Protein AF-T1G5Y5-F1 (afdb_monomer_lite)

Organism: Helobdella robusta (NCBI:txid6412)

Secondary structure (DSSP, 8-state):
--HHHHHHHHHHHHHHHHHHHHHHHHHHHHHHHHHHHHHHHHHHHHHHHHHHHHHHHHHHHHHHTTSS-----SSHHHHTHHHHPPPP----SSPPPHHHHHHHHHHHHHHHTT-TTHHHHHHHHHHHHTS--

Foldseek 3Di:
DDPVVVVVVVVVVVVVVVVVVVVVVVVVVVVVVVVLLVVLVVLLVVLVVLLVVVVVVVVVVVVVVVVDDDDDDPVVVLLQPLSVDDQDDDPPVDDDDSVLSVLSSVLSVCSNVSNPCNVVSSVCCVVPVVVVD

Radius of gyration: 26.77 Å; chains: 1; bounding box: 71×38×78 Å

pLDDT: mean 81.57, std 16.34, range [43.84, 98.38]

InterPro domains:
  IPR011680 Fasciculation and elongation protein zeta, FEZ [PF07763] (1-67)
  IPR011680 Fasciculation and elongation protein zeta, FEZ [PTHR12394] (1-129)

Sequence (133 aa):
MSVLQLCELYDDLEALCREYSEALVSELALRDELEYDKELRNQFITLFLSIQRKKRAHSARKKQNRKGGSGTQELSTAEKVYLTTTIPYNNTHSPPSSELLATYVKILKAMDNESPNLPMLLTEYILKGCLVG

Structure (mmCIF, N/CA/C/O backbone):
data_AF-T1G5Y5-F1
#
_entry.id   AF-T1G5Y5-F1
#
loop_
_atom_site.group_PDB
_atom_site.id
_atom_site.type_symbol
_atom_site.label_atom_id
_atom_site.label_alt_id
_atom_site.label_comp_id
_atom_site.label_asym_id
_atom_site.label_entity_id
_atom_site.label_seq_id
_atom_site.pdbx_PDB_ins_code
_atom_site.Cartn_x
_atom_site.Cartn_y
_atom_site.Cartn_z
_atom_site.occupancy
_atom_site.B_iso_or_equiv
_atom_site.auth_seq_id
_atom_site.auth_comp_id
_atom_site.auth_asym_id
_atom_site.auth_atom_id
_atom_site.pdbx_PDB_model_num
ATOM 1 N N . MET A 1 1 ? 37.634 16.362 -34.039 1.00 61.62 1 MET A N 1
ATOM 2 C CA . MET A 1 1 ? 36.594 15.321 -33.977 1.00 61.62 1 MET A CA 1
ATOM 3 C C . MET A 1 1 ? 36.176 14.993 -35.388 1.00 61.62 1 MET A C 1
ATOM 5 O O . MET A 1 1 ? 35.757 15.901 -36.099 1.00 61.62 1 MET A O 1
ATOM 9 N N . SER A 1 2 ? 36.380 13.752 -35.824 1.00 90.75 2 SER A N 1
ATOM 10 C CA . SER A 1 2 ? 35.835 13.300 -37.104 1.00 90.75 2 SER A CA 1
ATOM 11 C C . SER A 1 2 ? 34.327 13.069 -36.971 1.00 90.75 2 SER A C 1
ATOM 13 O O . SER A 1 2 ? 33.815 12.878 -35.870 1.00 90.75 2 SER A O 1
ATOM 15 N N . VAL A 1 3 ? 33.609 13.091 -38.095 1.00 90.44 3 VAL A N 1
ATOM 16 C CA . VAL A 1 3 ? 32.160 12.829 -38.125 1.00 90.44 3 VAL A CA 1
ATOM 17 C C . VAL A 1 3 ? 31.833 11.458 -37.519 1.00 90.44 3 VAL A C 1
ATOM 19 O O . VAL A 1 3 ? 30.868 11.342 -36.776 1.00 90.44 3 VAL A O 1
ATOM 22 N N . LEU A 1 4 ? 32.684 10.454 -37.753 1.00 91.56 4 LEU A N 1
ATOM 23 C CA . LEU A 1 4 ? 32.521 9.107 -37.199 1.00 91.56 4 LEU A CA 1
ATOM 24 C C . LEU A 1 4 ? 32.588 9.090 -35.666 1.00 91.56 4 LEU A C 1
ATOM 26 O O . LEU A 1 4 ? 31.696 8.543 -35.034 1.00 91.56 4 LEU A O 1
ATOM 30 N N . GLN A 1 5 ? 33.575 9.770 -35.072 1.00 92.81 5 GLN A N 1
ATOM 31 C CA . GLN A 1 5 ? 33.711 9.860 -33.611 1.00 92.81 5 GLN A CA 1
ATOM 32 C C . GLN A 1 5 ? 32.515 10.558 -32.948 1.00 92.81 5 GLN A C 1
ATOM 34 O O . GLN A 1 5 ? 32.185 10.274 -31.803 1.00 92.81 5 GLN A O 1
ATOM 39 N N . LEU A 1 6 ? 31.884 11.506 -33.650 1.00 92.75 6 LEU A N 1
ATOM 40 C CA . LEU A 1 6 ? 30.691 12.189 -33.156 1.00 92.75 6 LEU A CA 1
ATOM 41 C C . LEU A 1 6 ? 29.452 11.287 -33.216 1.00 92.75 6 LEU A C 1
ATOM 43 O O . LEU A 1 6 ? 28.640 11.340 -32.300 1.00 92.75 6 LEU A O 1
ATOM 47 N N . CYS A 1 7 ? 29.314 10.476 -34.269 1.00 92.88 7 CYS A N 1
ATOM 48 C CA . CYS A 1 7 ? 28.240 9.490 -34.381 1.00 92.88 7 CYS A CA 1
ATOM 49 C C . CYS A 1 7 ? 28.363 8.404 -33.308 1.00 92.88 7 CYS A C 1
ATOM 51 O O . CYS A 1 7 ? 27.392 8.158 -32.610 1.00 92.88 7 CYS A O 1
ATOM 53 N N . GLU A 1 8 ? 29.559 7.842 -33.107 1.00 94.88 8 GLU A N 1
ATOM 54 C CA . GLU A 1 8 ? 29.809 6.862 -32.038 1.00 94.88 8 GLU A CA 1
ATOM 55 C C . GLU A 1 8 ? 29.450 7.435 -30.659 1.00 94.88 8 GLU A C 1
ATOM 57 O O . GLU A 1 8 ? 28.708 6.820 -29.902 1.00 94.88 8 GLU A O 1
ATOM 62 N N . LEU A 1 9 ? 29.888 8.665 -30.362 1.00 95.00 9 LEU A N 1
ATOM 63 C CA . LEU A 1 9 ? 29.555 9.328 -29.100 1.00 95.00 9 LEU A CA 1
ATOM 64 C C . LEU A 1 9 ? 28.050 9.606 -28.947 1.00 95.00 9 LEU A C 1
ATOM 66 O O . LEU A 1 9 ? 27.528 9.581 -27.833 1.00 95.00 9 LEU A O 1
ATOM 70 N N . TYR A 1 10 ? 27.361 9.925 -30.045 1.00 94.50 10 TYR A N 1
ATOM 71 C CA . TYR A 1 10 ? 25.915 10.130 -30.043 1.00 94.50 10 TYR A CA 1
ATOM 72 C C . TYR A 1 10 ? 25.176 8.825 -29.743 1.00 94.50 10 TYR A C 1
ATOM 74 O O . TYR A 1 10 ? 24.292 8.823 -28.889 1.00 94.50 10 TYR A O 1
ATOM 82 N N . ASP A 1 11 ? 25.574 7.730 -30.388 1.00 96.38 11 ASP A N 1
ATOM 83 C CA . ASP A 1 11 ? 24.981 6.409 -30.186 1.00 96.38 11 ASP A CA 1
ATOM 84 C C . ASP A 1 11 ? 25.227 5.908 -28.752 1.00 96.38 11 ASP A C 1
ATOM 86 O O . ASP A 1 11 ? 24.302 5.420 -28.102 1.00 96.38 11 ASP A O 1
ATOM 90 N N . ASP A 1 12 ? 26.437 6.111 -28.216 1.00 96.56 12 ASP A N 1
ATOM 91 C CA . ASP A 1 12 ? 26.779 5.798 -26.823 1.00 96.56 12 ASP A CA 1
ATOM 92 C C . ASP A 1 12 ? 25.917 6.599 -25.837 1.00 96.56 12 ASP A C 1
ATOM 94 O O . ASP A 1 12 ? 25.397 6.056 -24.858 1.00 96.56 12 ASP A O 1
ATOM 98 N N . LEU A 1 13 ? 25.735 7.899 -26.094 1.00 96.50 13 LEU A N 1
ATOM 99 C CA . LEU A 1 13 ? 24.890 8.753 -25.265 1.00 96.50 13 LEU A CA 1
ATOM 100 C C . LEU A 1 13 ? 23.420 8.335 -25.352 1.00 96.50 13 LEU A C 1
ATOM 102 O O . LEU A 1 13 ? 22.737 8.308 -24.330 1.00 96.50 13 LEU A O 1
ATOM 106 N N . GLU A 1 14 ? 22.925 7.998 -26.543 1.00 97.31 14 GLU A N 1
ATOM 107 C CA . GLU A 1 14 ? 21.555 7.525 -26.724 1.00 97.31 14 GLU A CA 1
ATOM 108 C C . GLU A 1 14 ? 21.329 6.195 -25.991 1.00 97.31 14 GLU A C 1
ATOM 110 O O . GLU A 1 14 ? 20.319 6.041 -25.297 1.00 97.31 14 GLU A O 1
ATOM 115 N N . ALA A 1 15 ? 22.277 5.258 -26.081 1.00 97.38 15 ALA A N 1
ATOM 116 C CA . ALA A 1 15 ? 22.234 3.990 -25.361 1.00 97.38 15 ALA A CA 1
ATOM 117 C C . ALA A 1 15 ? 22.212 4.207 -23.842 1.00 97.38 15 ALA A C 1
ATOM 119 O O . ALA A 1 15 ? 21.354 3.658 -23.150 1.00 97.38 15 ALA A O 1
ATOM 120 N N . LEU A 1 16 ? 23.085 5.080 -23.337 1.00 97.88 16 LEU A N 1
ATOM 121 C CA . LEU A 1 16 ? 23.151 5.423 -21.920 1.00 97.88 16 LEU A CA 1
ATOM 122 C C . LEU A 1 16 ? 21.861 6.104 -21.436 1.00 97.88 16 LEU A C 1
ATOM 124 O O . LEU A 1 16 ? 21.338 5.783 -20.368 1.00 97.88 16 LEU A O 1
ATOM 128 N N . CYS A 1 17 ? 21.305 7.024 -22.229 1.00 97.50 17 CYS A N 1
ATOM 129 C CA . CYS A 1 17 ? 20.017 7.649 -21.937 1.00 97.50 17 CYS A CA 1
ATOM 130 C C . CYS A 1 17 ? 18.888 6.614 -21.854 1.00 97.50 17 CYS A C 1
ATOM 132 O O . CYS A 1 17 ? 18.054 6.703 -20.950 1.00 97.50 17 CYS A O 1
ATOM 134 N N . ARG A 1 18 ? 18.863 5.630 -22.761 1.00 97.88 18 ARG A N 1
ATOM 135 C CA . ARG A 1 18 ? 17.879 4.539 -22.733 1.00 97.88 18 ARG A CA 1
ATOM 136 C C . ARG A 1 18 ? 18.031 3.688 -21.474 1.00 97.88 18 ARG A C 1
ATOM 138 O O . ARG A 1 18 ? 17.039 3.509 -20.770 1.00 97.88 18 ARG A O 1
ATOM 145 N N . GLU A 1 19 ? 19.245 3.258 -21.144 1.00 98.12 19 GLU A N 1
ATOM 146 C CA . GLU A 1 19 ? 19.521 2.446 -19.950 1.00 98.12 19 GLU A CA 1
ATOM 147 C C . GLU A 1 19 ? 19.086 3.161 -18.663 1.00 98.12 19 GLU A C 1
ATOM 149 O O . GLU A 1 19 ? 18.341 2.603 -17.855 1.00 98.12 19 GLU A O 1
ATOM 154 N N . TYR A 1 20 ? 19.453 4.436 -18.497 1.00 98.00 20 TYR A N 1
ATOM 155 C CA . TYR A 1 20 ? 19.018 5.210 -17.334 1.00 98.00 20 TYR A CA 1
ATOM 156 C C . TYR A 1 20 ? 17.505 5.411 -17.285 1.00 98.00 20 TYR A C 1
ATOM 158 O O . TYR A 1 20 ? 16.930 5.408 -16.197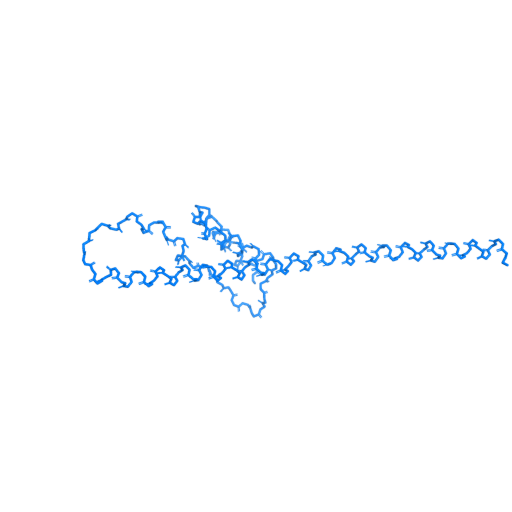 1.00 98.00 20 TYR A O 1
ATOM 166 N N . SER A 1 21 ? 16.847 5.587 -18.434 1.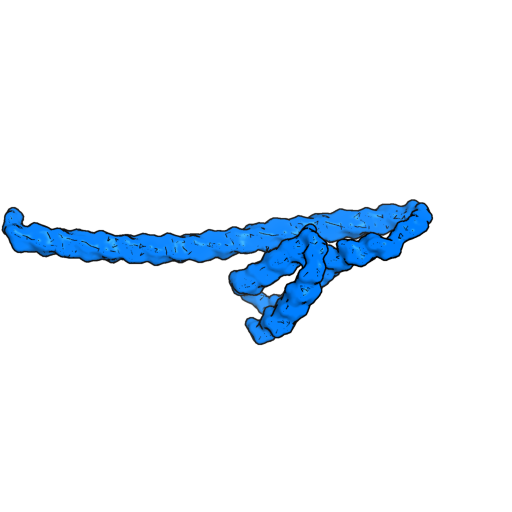00 98.06 21 SER A N 1
ATOM 167 C CA . SER A 1 21 ? 15.390 5.713 -18.468 1.00 98.06 21 SER A CA 1
ATOM 168 C C . SER A 1 21 ? 14.691 4.420 -18.033 1.00 98.06 21 SER A C 1
ATOM 170 O O . SER A 1 21 ? 13.729 4.477 -17.269 1.00 98.06 21 SER A O 1
ATOM 172 N N . GLU A 1 22 ? 15.208 3.259 -18.440 1.00 97.88 22 GLU A N 1
ATOM 173 C CA . GLU A 1 22 ? 14.680 1.948 -18.055 1.00 97.88 22 GLU A CA 1
ATOM 174 C C . GLU A 1 22 ? 14.913 1.658 -16.567 1.00 97.88 22 GLU A C 1
ATOM 176 O O . GLU A 1 22 ? 13.991 1.241 -15.855 1.00 97.88 22 GLU A O 1
ATOM 181 N N . ALA A 1 23 ? 16.115 1.962 -16.069 1.00 97.94 23 ALA A N 1
ATOM 182 C CA . ALA A 1 23 ? 16.433 1.870 -14.649 1.00 97.94 23 ALA A CA 1
ATOM 183 C C . ALA A 1 23 ? 15.515 2.776 -13.815 1.00 97.94 23 ALA A C 1
ATOM 185 O O . ALA A 1 23 ? 14.950 2.336 -12.816 1.00 97.94 23 ALA A O 1
ATOM 186 N N . LEU A 1 24 ? 15.292 4.019 -14.255 1.00 98.38 24 LEU A N 1
ATOM 187 C CA . LEU A 1 24 ? 14.403 4.955 -13.570 1.00 98.38 24 LEU A CA 1
ATOM 188 C C . LEU A 1 24 ? 12.961 4.437 -13.505 1.00 98.38 24 LEU A C 1
ATOM 190 O O . LEU A 1 24 ? 12.338 4.523 -12.450 1.00 98.38 24 LEU A O 1
ATOM 194 N N . VAL A 1 25 ? 12.422 3.898 -14.602 1.00 98.38 25 VAL A N 1
ATOM 195 C CA . VAL A 1 25 ? 11.067 3.319 -14.616 1.00 98.38 25 VAL A CA 1
ATOM 196 C C . VAL A 1 25 ? 10.961 2.157 -13.627 1.00 98.38 25 VAL A C 1
ATOM 198 O O . VAL A 1 25 ? 9.992 2.085 -12.871 1.00 98.38 25 VAL A O 1
ATOM 201 N N . SER A 1 26 ? 11.969 1.286 -13.595 1.00 97.62 26 SER A N 1
ATOM 202 C CA . SER A 1 26 ? 12.011 0.134 -12.689 1.00 97.62 26 SER A CA 1
ATOM 203 C C . SER A 1 26 ? 12.060 0.562 -11.220 1.00 97.62 26 SER A C 1
ATOM 205 O O . SER A 1 26 ? 11.280 0.074 -10.404 1.00 97.62 26 SER A O 1
ATOM 207 N N . GLU A 1 27 ? 12.915 1.531 -10.887 1.00 98.12 27 GLU A N 1
ATOM 208 C CA . GLU A 1 27 ? 13.026 2.087 -9.533 1.00 98.12 27 GLU A CA 1
ATOM 209 C C . GLU A 1 27 ? 11.745 2.808 -9.091 1.00 98.12 27 GLU A C 1
ATOM 211 O O . GLU A 1 27 ? 11.333 2.695 -7.936 1.00 98.12 27 GLU A O 1
ATOM 216 N N . LEU A 1 28 ? 11.071 3.525 -9.998 1.00 98.31 28 LEU A N 1
ATOM 217 C CA . LEU A 1 28 ? 9.782 4.155 -9.701 1.00 98.31 28 LEU A CA 1
ATOM 218 C C . LEU A 1 28 ? 8.702 3.112 -9.399 1.00 98.31 28 LEU A C 1
ATOM 220 O O . LEU A 1 28 ? 7.977 3.267 -8.419 1.00 98.31 28 LEU A O 1
ATOM 224 N N . ALA A 1 29 ? 8.628 2.035 -10.185 1.00 98.00 29 ALA A N 1
ATOM 225 C CA . ALA A 1 29 ? 7.689 0.946 -9.932 1.00 98.00 29 ALA A CA 1
ATOM 226 C C . ALA A 1 29 ? 7.957 0.266 -8.576 1.00 98.00 29 ALA A C 1
ATOM 228 O O . ALA A 1 29 ? 7.026 0.062 -7.797 1.00 98.00 29 ALA A O 1
ATOM 229 N N . LEU A 1 30 ? 9.229 -0.011 -8.258 1.00 97.56 30 LEU A N 1
ATOM 230 C CA . LEU A 1 30 ? 9.630 -0.575 -6.967 1.00 97.56 30 LEU A CA 1
ATOM 231 C C . LEU A 1 30 ? 9.269 0.358 -5.804 1.00 97.56 30 LEU A C 1
ATOM 233 O O . LEU A 1 30 ? 8.760 -0.084 -4.772 1.00 97.56 30 LEU A O 1
ATOM 237 N N . ARG A 1 31 ? 9.511 1.662 -5.958 1.00 98.19 31 ARG A N 1
ATOM 238 C CA . ARG A 1 31 ? 9.153 2.662 -4.948 1.00 98.19 31 ARG A CA 1
ATOM 239 C C . ARG A 1 31 ? 7.650 2.666 -4.682 1.00 98.19 31 ARG A C 1
ATOM 241 O O . ARG A 1 31 ? 7.258 2.693 -3.518 1.00 98.19 31 ARG A O 1
ATOM 248 N N . ASP A 1 32 ? 6.830 2.636 -5.728 1.00 97.94 32 ASP A N 1
ATOM 249 C CA . ASP A 1 32 ? 5.373 2.660 -5.600 1.00 97.94 32 ASP A CA 1
ATOM 250 C C . ASP A 1 32 ? 4.850 1.377 -4.916 1.00 97.94 32 ASP A C 1
ATOM 252 O O . ASP A 1 32 ? 3.955 1.447 -4.069 1.00 97.94 32 ASP A O 1
ATOM 256 N N . GLU A 1 33 ? 5.456 0.215 -5.193 1.00 95.44 33 GLU A N 1
ATOM 257 C CA . GLU A 1 33 ? 5.162 -1.039 -4.483 1.00 95.44 33 GLU A CA 1
ATOM 258 C C . GLU A 1 33 ? 5.498 -0.936 -2.985 1.00 95.44 33 GLU A C 1
ATOM 260 O O . GLU A 1 33 ? 4.671 -1.256 -2.127 1.00 95.44 33 GLU A O 1
ATOM 265 N N . LEU A 1 34 ? 6.682 -0.418 -2.646 1.00 95.12 34 LEU A N 1
ATOM 266 C CA . LEU A 1 34 ? 7.094 -0.218 -1.253 1.00 95.12 34 LEU A CA 1
ATOM 267 C C . LEU A 1 34 ? 6.222 0.816 -0.524 1.00 95.12 34 LEU A C 1
ATOM 269 O O . LEU A 1 34 ? 5.942 0.663 0.671 1.00 95.12 34 LEU A O 1
ATOM 273 N N . GLU A 1 35 ? 5.790 1.871 -1.215 1.00 96.56 35 GLU A N 1
ATOM 274 C CA . GLU A 1 35 ? 4.890 2.886 -0.668 1.00 96.56 35 GLU A CA 1
ATOM 275 C C . GLU A 1 35 ? 3.506 2.303 -0.377 1.00 96.56 35 GLU A C 1
ATOM 277 O O . GLU A 1 35 ? 2.977 2.514 0.721 1.00 96.56 35 GLU A O 1
ATOM 282 N N . TYR A 1 36 ? 2.962 1.497 -1.294 1.00 95.06 36 TYR A N 1
ATOM 283 C CA . TYR A 1 36 ? 1.727 0.749 -1.070 1.00 95.06 36 TYR A CA 1
ATOM 284 C C . TYR A 1 36 ? 1.825 -0.123 0.187 1.00 95.06 36 TYR A C 1
ATOM 286 O O . TYR A 1 36 ? 0.956 -0.070 1.062 1.00 95.06 36 TYR A O 1
ATOM 294 N N . ASP A 1 37 ? 2.913 -0.877 0.317 1.00 92.94 37 ASP A N 1
ATOM 295 C CA . ASP A 1 37 ? 3.155 -1.783 1.434 1.00 92.94 37 ASP A CA 1
ATOM 296 C C . ASP A 1 37 ? 3.233 -1.047 2.780 1.00 92.94 37 ASP A C 1
ATOM 298 O O . ASP A 1 37 ? 2.652 -1.467 3.790 1.00 92.94 37 ASP A O 1
ATOM 302 N N . LYS A 1 38 ? 3.934 0.090 2.802 1.00 95.00 38 LYS A N 1
ATOM 303 C CA . LYS A 1 38 ? 4.038 0.964 3.974 1.00 95.00 38 LYS A CA 1
ATOM 304 C C . LYS A 1 38 ? 2.677 1.536 4.359 1.00 95.00 38 LYS A C 1
ATOM 306 O O . LYS A 1 38 ? 2.312 1.510 5.538 1.00 95.00 38 LYS A O 1
ATOM 311 N N . GLU A 1 39 ? 1.925 2.037 3.387 1.00 95.69 39 GLU A N 1
ATOM 312 C CA . GLU A 1 39 ? 0.609 2.622 3.617 1.00 95.69 39 GLU A CA 1
ATOM 313 C C . GLU A 1 39 ? -0.391 1.567 4.107 1.00 95.69 39 GLU A C 1
ATOM 315 O O . GLU A 1 39 ? -1.165 1.815 5.034 1.00 95.69 39 GLU A O 1
ATOM 320 N N . LEU A 1 40 ? -0.314 0.341 3.587 1.00 94.25 40 LEU A N 1
ATOM 321 C CA . LEU A 1 40 ? -1.136 -0.775 4.042 1.00 94.25 40 LEU A CA 1
ATOM 322 C C . LEU A 1 40 ? -0.860 -1.137 5.510 1.00 94.25 40 LEU A C 1
ATOM 324 O O . LEU A 1 40 ? -1.796 -1.314 6.298 1.00 94.25 40 LEU A O 1
ATOM 328 N N . ARG A 1 41 ? 0.419 -1.186 5.910 1.00 93.81 41 ARG A N 1
ATOM 329 C CA . ARG A 1 41 ? 0.830 -1.408 7.310 1.00 93.81 41 ARG A CA 1
ATOM 330 C C . ARG A 1 41 ? 0.343 -0.282 8.223 1.00 93.81 41 ARG A C 1
ATOM 332 O O . ARG A 1 41 ? -0.196 -0.558 9.296 1.00 93.81 41 ARG A O 1
ATOM 339 N N . ASN A 1 42 ? 0.462 0.973 7.794 1.00 95.44 42 ASN A N 1
ATOM 340 C CA . ASN A 1 42 ? -0.015 2.130 8.556 1.00 95.44 42 ASN A CA 1
ATOM 341 C C . ASN A 1 42 ? -1.540 2.124 8.734 1.00 95.44 42 ASN A C 1
ATOM 343 O O . ASN A 1 42 ? -2.038 2.373 9.840 1.00 95.44 42 ASN A O 1
ATOM 347 N N . GLN A 1 43 ? -2.283 1.784 7.676 1.00 95.81 43 GLN A N 1
ATOM 348 C CA . GLN A 1 43 ? -3.733 1.611 7.734 1.00 95.81 43 GLN A CA 1
ATOM 349 C C . GLN A 1 43 ? -4.117 0.509 8.721 1.00 95.81 43 GLN A C 1
ATOM 351 O O . GLN A 1 43 ? -4.988 0.726 9.569 1.00 95.81 43 GLN A O 1
ATOM 356 N N . PHE A 1 44 ? -3.450 -0.648 8.655 1.00 94.44 44 PHE A N 1
ATOM 357 C CA . PHE A 1 44 ? -3.685 -1.750 9.586 1.00 94.44 44 PHE A CA 1
ATOM 358 C C . PHE A 1 44 ? -3.475 -1.310 11.037 1.00 94.44 44 PHE A C 1
ATOM 360 O O . PHE A 1 44 ? -4.381 -1.470 11.856 1.00 94.44 44 PHE A O 1
ATOM 367 N N . ILE A 1 45 ? -2.324 -0.706 11.354 1.00 93.31 45 ILE A N 1
ATOM 368 C CA . ILE A 1 45 ? -1.997 -0.256 12.715 1.00 93.31 45 ILE A CA 1
ATOM 369 C C . ILE A 1 45 ? -3.049 0.739 13.219 1.00 93.31 45 ILE A C 1
ATOM 371 O O . ILE A 1 45 ? -3.569 0.586 14.326 1.00 93.31 45 ILE A O 1
ATOM 375 N N . THR A 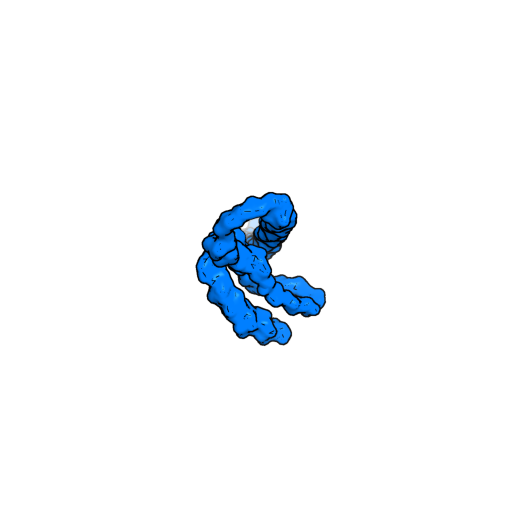1 46 ? -3.412 1.729 12.403 1.00 94.81 46 THR A N 1
ATOM 376 C CA . THR A 1 46 ? -4.389 2.761 12.776 1.00 94.81 46 THR A CA 1
ATOM 377 C C . THR A 1 46 ? -5.763 2.170 13.080 1.00 94.81 46 THR A C 1
ATOM 379 O O . THR A 1 46 ? -6.345 2.456 14.133 1.00 94.81 46 THR A O 1
ATOM 382 N N . LEU A 1 47 ? -6.271 1.310 12.194 1.00 93.31 47 LEU A N 1
ATOM 383 C CA . LEU A 1 47 ? -7.564 0.649 12.367 1.00 93.31 47 LEU A CA 1
ATOM 384 C C . LEU A 1 47 ? -7.557 -0.285 13.573 1.00 93.31 47 LEU A C 1
ATOM 386 O O . LEU A 1 47 ? -8.469 -0.247 14.398 1.00 93.31 47 LEU A O 1
ATOM 390 N N . PHE A 1 48 ? -6.500 -1.079 13.719 1.00 90.94 48 PHE A N 1
ATOM 391 C CA . PHE A 1 48 ? -6.350 -1.999 14.834 1.00 90.94 48 PHE A CA 1
ATOM 392 C C . PHE A 1 48 ? -6.359 -1.257 16.176 1.00 90.94 48 PHE A C 1
ATOM 394 O O . PHE A 1 48 ? -7.115 -1.616 17.083 1.00 90.94 48 PHE A O 1
ATOM 401 N N . LEU A 1 49 ? -5.595 -0.166 16.295 1.00 90.44 49 LEU A N 1
ATOM 402 C CA . LEU A 1 49 ? -5.589 0.679 17.491 1.00 90.44 49 LEU A CA 1
ATOM 403 C C . LEU A 1 49 ? -6.944 1.364 17.730 1.00 90.44 49 LEU A C 1
ATOM 405 O O . LEU A 1 49 ? -7.373 1.482 18.880 1.00 90.44 49 LEU A O 1
ATOM 409 N N . SER A 1 50 ? -7.639 1.811 16.678 1.00 89.50 50 SER A N 1
ATOM 410 C CA . SER A 1 50 ? -9.003 2.358 16.781 1.00 89.50 50 SER A CA 1
ATOM 411 C C . SER A 1 50 ? -9.965 1.340 17.398 1.00 89.50 50 SER A C 1
ATOM 413 O O . SER A 1 50 ? -10.586 1.605 18.432 1.00 89.50 50 SER A O 1
ATOM 415 N N . ILE A 1 51 ? -10.007 0.134 16.833 1.00 88.38 51 ILE A N 1
ATOM 416 C CA . ILE A 1 51 ? -10.880 -0.959 17.269 1.00 88.38 51 ILE A CA 1
ATOM 417 C C . ILE A 1 51 ? -10.547 -1.384 18.700 1.00 88.38 51 ILE A C 1
ATOM 419 O O . ILE A 1 51 ? -11.450 -1.557 19.524 1.00 88.38 51 ILE A O 1
ATOM 423 N N . GLN A 1 52 ? -9.262 -1.475 19.056 1.00 85.12 52 GLN A N 1
ATOM 424 C CA . GLN A 1 52 ? -8.854 -1.760 20.432 1.00 85.12 52 GLN A CA 1
ATOM 425 C C . GLN A 1 52 ? -9.335 -0.691 21.422 1.00 85.12 52 GLN A C 1
ATOM 427 O O . GLN A 1 52 ? -9.845 -1.033 22.495 1.00 85.12 52 GLN A O 1
ATOM 432 N N . ARG A 1 53 ? -9.209 0.600 21.080 1.00 85.50 53 ARG A N 1
ATOM 433 C CA . ARG A 1 53 ? -9.709 1.706 21.915 1.00 85.50 53 ARG A CA 1
ATOM 434 C C . ARG A 1 53 ? -11.228 1.633 22.082 1.00 85.50 53 ARG A C 1
ATOM 436 O O . ARG A 1 53 ? -11.706 1.689 23.218 1.00 85.50 53 ARG A O 1
ATOM 443 N N . LYS A 1 54 ? -11.974 1.414 20.992 1.00 84.38 54 LYS A N 1
ATOM 444 C CA . LYS A 1 54 ? -13.437 1.225 21.011 1.00 84.38 54 LYS A CA 1
ATOM 445 C C . LYS A 1 54 ? -13.841 0.038 21.898 1.00 84.38 54 LYS A C 1
ATOM 447 O O . LYS A 1 54 ? -14.707 0.178 22.765 1.00 84.38 54 LYS A O 1
ATOM 452 N N . LYS A 1 55 ? -13.156 -1.105 21.777 1.00 81.88 55 LYS A N 1
ATOM 453 C CA . LYS A 1 55 ? -13.403 -2.305 22.597 1.00 81.88 55 LYS A CA 1
ATOM 454 C C . LYS A 1 55 ? -13.150 -2.055 24.091 1.00 81.88 55 LYS A C 1
ATOM 456 O O . LYS A 1 55 ? -13.954 -2.474 24.928 1.00 81.88 55 LYS A O 1
ATOM 461 N N . ARG A 1 56 ? -12.072 -1.340 24.447 1.00 80.50 56 ARG A N 1
ATOM 462 C CA . ARG A 1 56 ? -11.778 -0.948 25.842 1.00 80.50 56 ARG A CA 1
ATOM 463 C C . ARG A 1 56 ? -12.849 -0.013 26.412 1.00 80.50 56 ARG A C 1
ATOM 465 O O . ARG A 1 56 ? -13.338 -0.267 27.513 1.00 80.50 56 ARG A O 1
ATOM 472 N N . ALA A 1 57 ? -13.261 1.010 25.660 1.00 79.94 57 ALA A N 1
ATOM 473 C CA . ALA A 1 57 ? -14.318 1.938 26.071 1.00 79.94 57 ALA A CA 1
ATOM 474 C C . ALA A 1 57 ? -15.663 1.222 26.301 1.00 79.94 57 ALA A C 1
ATOM 476 O O . ALA A 1 57 ? -16.369 1.504 27.272 1.00 79.94 57 ALA A O 1
ATOM 477 N N . HIS A 1 58 ? -15.989 0.240 25.457 1.00 71.31 58 HIS A N 1
ATOM 478 C CA . HIS A 1 58 ? -17.191 -0.576 25.610 1.00 71.31 58 HIS A CA 1
ATOM 479 C C . HIS A 1 58 ? -17.168 -1.430 26.891 1.00 71.31 58 HIS A C 1
ATOM 481 O O . HIS A 1 58 ? -18.144 -1.462 27.643 1.00 71.31 58 HIS A O 1
ATOM 487 N N . SER A 1 59 ? -16.036 -2.077 27.184 1.00 69.38 59 SER A N 1
ATOM 488 C CA . SER A 1 59 ? -15.866 -2.878 28.405 1.00 69.38 59 SER A CA 1
ATOM 489 C C . SER A 1 59 ? -15.972 -2.029 29.683 1.00 69.38 59 SER A C 1
ATOM 491 O O . SER A 1 59 ? -16.602 -2.445 30.660 1.00 69.38 59 SER A O 1
ATOM 493 N N . ALA A 1 60 ? -15.433 -0.804 29.661 1.00 72.25 60 ALA A N 1
ATOM 494 C CA . ALA A 1 60 ? -15.528 0.137 30.777 1.00 72.25 60 ALA A CA 1
ATOM 495 C C . ALA A 1 60 ? -16.979 0.582 31.049 1.00 72.25 60 ALA A C 1
ATOM 497 O O . ALA A 1 60 ? -17.439 0.512 32.191 1.00 72.25 60 ALA A O 1
ATOM 498 N N . ARG A 1 61 ? -17.738 0.943 30.002 1.00 64.19 61 ARG A N 1
ATOM 499 C CA . ARG A 1 61 ? -19.159 1.322 30.125 1.00 64.19 61 ARG A CA 1
ATOM 500 C C . ARG A 1 61 ? -20.029 0.176 30.653 1.00 64.19 61 ARG A C 1
ATOM 502 O O . ARG A 1 61 ? -20.883 0.402 31.507 1.00 64.19 61 ARG A O 1
ATOM 509 N N . LYS A 1 62 ? -19.774 -1.070 30.230 1.00 61.75 62 LYS A N 1
ATOM 510 C CA . LYS A 1 62 ? -20.519 -2.251 30.710 1.00 61.75 62 LYS A CA 1
ATOM 511 C C . LYS A 1 62 ? -20.290 -2.537 32.202 1.00 61.75 62 LYS A C 1
ATOM 513 O O . LYS A 1 62 ? -21.206 -3.011 32.867 1.00 61.75 62 LYS A O 1
ATOM 518 N N . LYS A 1 63 ? -19.110 -2.226 32.759 1.00 61.59 63 LYS A N 1
ATOM 519 C CA . LYS A 1 63 ? -18.851 -2.334 34.212 1.00 61.59 63 LYS A CA 1
ATOM 520 C C . LYS A 1 63 ? -19.588 -1.267 35.026 1.00 61.59 63 LYS A C 1
ATOM 522 O O . LYS A 1 63 ? -20.039 -1.566 36.128 1.00 61.59 63 LYS A O 1
ATOM 527 N N . GLN A 1 64 ? -19.730 -0.057 34.489 1.00 60.22 64 GLN A N 1
ATOM 528 C CA . GLN A 1 64 ? -20.432 1.039 35.160 1.00 60.22 64 GLN A CA 1
ATOM 529 C C . GLN A 1 64 ? -21.956 0.822 35.165 1.00 60.22 64 GLN A C 1
ATOM 531 O O . GLN A 1 64 ? -22.597 1.018 36.193 1.00 60.22 64 GLN A O 1
ATOM 536 N N . ASN A 1 65 ? -22.515 0.296 34.067 1.00 55.59 65 ASN A N 1
ATOM 537 C CA . ASN A 1 65 ? -23.955 0.043 33.930 1.00 55.59 65 ASN A CA 1
ATOM 538 C C . ASN A 1 65 ? -24.483 -1.128 34.788 1.00 55.59 65 ASN A C 1
ATOM 540 O O . ASN A 1 65 ? -25.685 -1.283 34.936 1.00 55.59 65 ASN A O 1
ATOM 544 N N . ARG A 1 66 ? -23.609 -1.962 35.377 1.00 57.75 66 ARG A N 1
ATOM 545 C CA . ARG A 1 66 ? -24.020 -3.029 36.318 1.00 57.75 66 ARG A CA 1
ATOM 546 C C . ARG A 1 66 ? -24.236 -2.531 37.753 1.00 57.75 66 ARG A C 1
ATOM 548 O O . ARG A 1 66 ? -24.699 -3.308 38.579 1.00 57.75 66 ARG A O 1
ATOM 555 N N . LYS A 1 67 ? -23.892 -1.272 38.064 1.00 58.19 67 LYS A N 1
ATOM 556 C CA . LYS A 1 67 ? -24.063 -0.670 39.401 1.00 58.19 67 LYS A CA 1
ATOM 557 C C . LYS A 1 67 ? -25.291 0.246 39.536 1.00 58.19 67 LYS A C 1
ATOM 559 O O . LYS A 1 67 ? -25.611 0.619 40.657 1.00 58.19 67 LYS A O 1
ATOM 564 N N . GLY A 1 68 ? -25.977 0.589 38.444 1.00 51.62 68 GLY A N 1
ATOM 565 C CA . GLY A 1 68 ? -27.237 1.344 38.457 1.00 51.62 68 GLY A CA 1
ATOM 566 C C . GLY A 1 68 ? -28.347 0.492 37.850 1.00 51.62 68 GLY A C 1
ATOM 567 O O . GLY A 1 68 ? -28.222 0.060 36.710 1.00 51.62 68 GLY A O 1
ATOM 568 N N . GLY A 1 69 ? -29.378 0.170 38.630 1.00 52.38 69 GLY A N 1
ATOM 569 C CA . GLY A 1 69 ? -30.471 -0.703 38.199 1.00 52.38 69 GLY A CA 1
ATOM 570 C C . GLY A 1 69 ? -31.353 -0.114 37.090 1.00 52.38 69 GLY A C 1
ATOM 571 O O . GLY A 1 69 ? -31.339 1.088 36.847 1.00 52.38 69 GLY A O 1
ATOM 572 N N . SER A 1 70 ? -32.185 -1.002 36.527 1.00 45.47 70 SER A N 1
ATOM 573 C CA . SER A 1 70 ? -33.327 -0.775 35.619 1.00 45.47 70 SER A CA 1
ATOM 574 C C . SER A 1 70 ? -33.079 -0.893 34.104 1.00 45.47 70 SER A C 1
ATOM 576 O O . SER A 1 70 ? -32.601 0.029 33.457 1.00 45.47 70 SER A O 1
ATOM 578 N N . GLY A 1 71 ? -33.551 -2.020 33.548 1.00 50.78 71 GLY A N 1
ATOM 579 C CA . GLY A 1 71 ? -34.569 -2.025 32.485 1.00 50.78 71 GLY A CA 1
ATOM 580 C C . GLY A 1 71 ? -34.145 -1.739 31.039 1.00 50.78 71 GLY A C 1
ATOM 581 O O . GLY A 1 71 ? -33.857 -0.606 30.678 1.00 50.78 71 GLY A O 1
ATOM 582 N N . THR A 1 72 ? -34.329 -2.747 30.174 1.00 49.06 72 THR A N 1
ATOM 583 C CA . THR A 1 72 ? -34.409 -2.662 28.693 1.00 49.06 72 THR A CA 1
ATOM 584 C C . THR A 1 72 ? -33.081 -2.438 27.946 1.00 49.06 72 THR A C 1
ATOM 586 O O . THR A 1 72 ? -32.744 -1.330 27.544 1.00 49.06 72 THR A O 1
ATOM 589 N N . GLN A 1 73 ? -32.323 -3.513 27.687 1.00 50.59 73 GLN A N 1
ATOM 590 C CA . GLN A 1 73 ? -31.131 -3.488 26.814 1.00 50.59 73 GLN A CA 1
ATOM 591 C C . GLN A 1 73 ? -31.034 -4.740 25.919 1.00 50.59 73 GLN A C 1
ATOM 593 O O . GLN A 1 73 ? -29.986 -5.364 25.820 1.00 50.59 73 GLN A O 1
ATOM 598 N N . GLU A 1 74 ? -32.116 -5.126 25.242 1.00 45.69 74 GLU A N 1
ATOM 599 C CA . GLU A 1 74 ? -32.073 -6.265 24.300 1.00 45.69 74 GLU A CA 1
ATOM 600 C C . GLU A 1 74 ? -31.735 -5.829 22.858 1.00 45.69 74 GLU A C 1
ATOM 602 O O . GLU A 1 74 ? -31.190 -6.618 22.093 1.00 45.69 74 GLU A O 1
ATOM 607 N N . LEU A 1 75 ? -31.926 -4.551 22.492 1.00 45.78 75 LEU A N 1
ATOM 608 C CA . LEU A 1 75 ? -31.721 -4.087 21.107 1.00 45.78 75 LEU A CA 1
ATOM 609 C C . LEU A 1 75 ? -30.268 -3.684 20.766 1.00 45.78 75 LEU A C 1
ATOM 611 O O . LEU A 1 75 ? -29.868 -3.745 19.612 1.00 45.78 75 LEU A O 1
ATOM 615 N N . SER A 1 76 ? -29.443 -3.338 21.764 1.00 49.44 76 SER A N 1
ATOM 616 C CA . SER A 1 76 ? -28.052 -2.875 21.538 1.00 49.44 76 SER A CA 1
ATOM 617 C C . SER A 1 76 ? -26.995 -3.988 21.534 1.00 49.44 76 SER A C 1
ATOM 619 O O . SER A 1 76 ? -25.801 -3.723 21.364 1.00 49.44 76 SER A O 1
ATOM 621 N N . THR A 1 77 ? -27.417 -5.236 21.759 1.00 50.91 77 THR A N 1
ATOM 622 C CA . THR A 1 77 ? -26.516 -6.394 21.780 1.00 50.91 77 THR A CA 1
ATOM 623 C C . THR A 1 77 ? -26.121 -6.797 20.362 1.00 50.91 77 THR A C 1
ATOM 625 O O . THR A 1 77 ? -24.955 -7.117 20.149 1.00 50.91 77 THR A O 1
ATOM 628 N N . ALA A 1 78 ? -27.050 -6.704 19.399 1.00 49.75 78 ALA A N 1
ATOM 629 C CA . ALA A 1 78 ? -26.829 -7.011 17.983 1.00 49.75 78 ALA A CA 1
ATOM 630 C C . ALA A 1 78 ? -25.916 -5.982 17.289 1.00 49.75 78 ALA A C 1
ATOM 632 O O . ALA A 1 78 ? -24.987 -6.368 16.585 1.00 49.75 78 ALA A O 1
ATOM 633 N N . GLU A 1 79 ? -26.108 -4.686 17.571 1.00 50.91 79 GLU A N 1
ATOM 634 C CA . GLU A 1 79 ? -25.322 -3.585 16.981 1.00 50.91 79 GLU A CA 1
ATOM 635 C C . GLU A 1 79 ? -23.817 -3.690 17.288 1.00 50.91 79 GLU A C 1
ATOM 637 O O . GLU A 1 79 ? -22.985 -3.210 16.530 1.00 50.91 79 GLU A O 1
ATOM 642 N N . LYS A 1 80 ? -23.432 -4.368 18.380 1.00 60.78 80 LYS A N 1
ATOM 643 C CA . LYS A 1 80 ? -22.035 -4.411 18.856 1.00 60.78 80 LYS A CA 1
ATOM 644 C C . LYS A 1 80 ? -21.390 -5.794 18.794 1.00 60.78 80 LYS A C 1
ATOM 646 O O . LYS A 1 80 ? -20.263 -5.953 19.272 1.00 60.78 80 LYS A O 1
ATOM 651 N N . VAL A 1 81 ? -22.061 -6.778 18.183 1.00 63.25 81 VAL A N 1
ATOM 652 C CA . VAL A 1 81 ? -21.522 -8.139 17.969 1.00 63.25 81 VAL A CA 1
ATOM 653 C C . VAL A 1 81 ? -20.206 -8.072 17.194 1.00 63.25 81 VAL A C 1
ATOM 655 O O . VAL A 1 81 ? -19.215 -8.716 17.559 1.00 63.25 81 VAL A O 1
ATOM 658 N N . TYR A 1 82 ? -20.163 -7.217 16.176 1.00 73.06 82 TYR A N 1
ATOM 659 C CA . TYR A 1 82 ? -19.038 -7.096 15.257 1.00 73.06 82 TYR A CA 1
ATOM 660 C C . TYR A 1 82 ? -17.756 -6.596 15.933 1.00 73.06 82 TYR A C 1
ATOM 662 O O . TYR A 1 82 ? -16.696 -7.175 15.717 1.00 73.06 82 TYR A O 1
ATOM 670 N N . LEU A 1 83 ? -17.838 -5.632 16.859 1.00 72.50 83 LEU A N 1
ATOM 671 C CA . LEU A 1 83 ? -16.669 -5.137 17.605 1.00 72.50 83 LEU A CA 1
ATOM 672 C C . LEU A 1 83 ? -16.058 -6.195 18.544 1.00 72.50 83 LEU A C 1
ATOM 674 O O . LEU A 1 83 ? -14.870 -6.148 18.878 1.00 72.50 83 LEU A O 1
ATOM 678 N N . THR A 1 84 ? -16.872 -7.144 19.010 1.00 71.12 84 THR A N 1
ATOM 679 C CA . THR A 1 84 ? -16.428 -8.223 19.905 1.00 71.12 84 THR A CA 1
ATOM 680 C C . THR A 1 84 ? -15.945 -9.474 19.179 1.00 71.12 84 THR A C 1
ATOM 682 O O . THR A 1 84 ? -15.371 -10.348 19.827 1.00 71.12 84 THR A O 1
ATOM 685 N N . THR A 1 85 ? -16.134 -9.543 17.860 1.00 80.00 85 THR A N 1
ATOM 686 C CA . THR A 1 85 ? -15.768 -10.707 17.050 1.00 80.00 85 THR A CA 1
ATOM 687 C C . THR A 1 85 ? -14.245 -10.857 16.976 1.00 80.00 85 THR A C 1
ATOM 689 O O . THR A 1 85 ? -13.511 -9.875 16.863 1.00 80.00 85 THR A O 1
ATOM 692 N N . THR A 1 86 ? -13.757 -12.092 17.095 1.00 78.06 86 THR A N 1
ATOM 693 C CA . THR A 1 86 ? -12.326 -12.423 17.068 1.00 78.06 86 THR A CA 1
ATOM 694 C C . THR A 1 86 ? -11.915 -12.927 15.694 1.00 78.06 86 THR A C 1
ATOM 696 O O . THR A 1 86 ? -12.575 -13.804 15.144 1.00 78.06 86 THR A O 1
ATOM 699 N N . ILE A 1 87 ? -10.800 -12.418 15.175 1.00 80.56 87 ILE A N 1
ATOM 700 C CA . ILE A 1 87 ? -10.181 -12.908 13.941 1.00 80.56 87 ILE A CA 1
ATOM 701 C C . ILE A 1 87 ? -9.148 -13.975 14.334 1.00 80.56 87 ILE A C 1
ATOM 703 O O . ILE A 1 87 ? -8.252 -13.660 15.123 1.00 80.56 87 ILE A O 1
ATOM 707 N N . PRO A 1 88 ? -9.253 -15.220 13.836 1.00 78.31 88 PRO A N 1
ATOM 708 C CA . PRO A 1 88 ? -8.221 -16.232 14.037 1.00 78.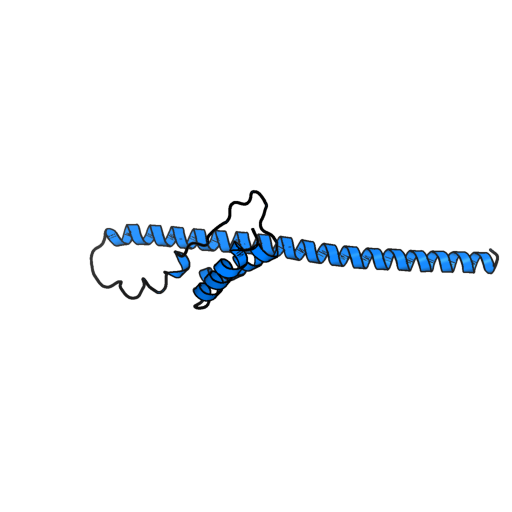31 88 PRO A CA 1
ATOM 709 C C . PRO A 1 88 ? -6.880 -15.772 13.454 1.00 78.31 88 PRO A C 1
ATOM 711 O O . PRO A 1 88 ? -6.826 -15.310 12.314 1.00 78.31 88 PRO A O 1
ATOM 714 N N . TYR A 1 89 ? -5.802 -15.914 14.223 1.00 76.31 89 TYR A N 1
ATOM 715 C CA . TYR A 1 89 ? -4.445 -15.569 13.803 1.00 76.31 89 TYR A CA 1
ATOM 716 C C . TYR A 1 89 ? -3.577 -16.825 13.809 1.00 76.31 89 TYR A C 1
ATOM 718 O O . TYR A 1 89 ? -3.474 -17.493 14.840 1.00 76.31 89 TYR A O 1
ATOM 726 N N . ASN A 1 90 ? -2.956 -17.142 12.672 1.00 70.19 90 ASN A N 1
ATOM 727 C CA . ASN A 1 90 ? -1.955 -18.197 12.605 1.00 70.19 90 ASN A CA 1
ATOM 728 C C . ASN A 1 90 ? -0.597 -17.611 13.009 1.00 70.19 90 ASN A C 1
ATOM 730 O O . ASN A 1 90 ? -0.098 -16.696 12.359 1.00 70.19 90 ASN A O 1
ATOM 734 N N . ASN A 1 91 ? -0.003 -18.122 14.088 1.00 66.94 91 ASN A N 1
ATOM 735 C CA . ASN A 1 91 ? 1.312 -17.686 14.554 1.00 66.94 91 ASN A CA 1
ATOM 736 C C . ASN A 1 91 ? 2.429 -18.419 13.796 1.00 66.94 91 ASN A C 1
ATOM 738 O O . ASN A 1 91 ? 3.296 -19.057 14.392 1.00 66.94 91 ASN A O 1
ATOM 742 N N . THR A 1 92 ? 2.397 -18.346 12.468 1.00 65.25 92 THR A N 1
ATOM 743 C CA . THR A 1 92 ? 3.577 -18.622 11.654 1.00 65.25 92 THR A CA 1
ATOM 744 C C . THR A 1 92 ? 4.564 -17.512 11.985 1.00 65.25 92 THR A C 1
ATOM 746 O O . THR A 1 92 ? 4.216 -16.351 11.817 1.00 65.25 92 THR A O 1
ATOM 749 N N . HIS A 1 93 ? 5.765 -17.805 12.478 1.00 60.00 93 HIS A N 1
ATOM 750 C CA . HIS A 1 93 ? 6.769 -16.810 12.910 1.00 60.00 93 HIS A CA 1
ATOM 751 C C . HIS A 1 93 ? 7.229 -15.792 11.824 1.00 60.00 93 HIS A C 1
ATOM 753 O O . HIS A 1 93 ? 8.181 -15.047 12.042 1.00 60.00 93 HIS A O 1
ATOM 759 N N . SER A 1 94 ? 6.559 -15.744 10.669 1.00 71.25 94 SER A N 1
ATOM 760 C CA . SER A 1 94 ? 6.747 -14.794 9.577 1.00 71.25 94 SER A CA 1
ATOM 761 C C . SER A 1 94 ? 5.711 -13.663 9.639 1.00 71.25 94 SER A C 1
ATOM 763 O O . SER A 1 94 ? 4.541 -13.922 9.937 1.00 71.25 94 SER A O 1
ATOM 765 N N . PRO A 1 95 ? 6.090 -12.415 9.307 1.00 72.69 95 PRO A N 1
ATOM 766 C CA . PRO A 1 95 ? 5.127 -11.353 9.050 1.00 72.69 95 PRO A CA 1
ATOM 767 C C . PRO A 1 95 ? 4.079 -11.794 8.012 1.00 72.69 95 PRO A C 1
ATOM 769 O O . PRO A 1 95 ? 4.420 -12.537 7.085 1.00 72.69 95 PRO A O 1
ATOM 772 N N . PRO A 1 96 ? 2.818 -11.346 8.143 1.00 77.81 96 PRO A N 1
ATOM 773 C CA . PRO A 1 96 ? 1.788 -11.641 7.155 1.00 77.81 96 PRO A CA 1
ATOM 774 C C . PRO A 1 96 ? 2.185 -11.072 5.789 1.00 77.81 96 PRO A C 1
ATOM 776 O O . PRO A 1 96 ? 2.736 -9.972 5.714 1.00 77.81 96 PRO A O 1
ATOM 779 N N . SER A 1 97 ? 1.871 -11.802 4.715 1.00 86.88 97 SER A N 1
ATOM 780 C CA . SER A 1 97 ? 2.018 -11.289 3.349 1.00 86.88 97 SER A CA 1
ATOM 781 C C . SER A 1 97 ? 1.170 -10.029 3.145 1.00 86.88 97 SER A C 1
ATOM 783 O O . SER A 1 97 ? 0.180 -9.810 3.853 1.00 86.88 97 SER A O 1
ATOM 785 N N . SER A 1 98 ? 1.529 -9.201 2.163 1.00 86.88 98 SER A N 1
ATOM 786 C CA . SER A 1 98 ? 0.765 -8.000 1.796 1.00 86.88 98 SER A CA 1
ATOM 787 C C . SER A 1 98 ? -0.698 -8.331 1.462 1.00 86.88 98 SER A C 1
ATOM 789 O O . SER A 1 98 ? -1.607 -7.620 1.888 1.00 86.88 98 SER A O 1
ATOM 791 N N . GLU A 1 99 ? -0.954 -9.470 0.815 1.00 88.12 99 GLU A N 1
ATOM 792 C CA . GLU A 1 99 ? -2.302 -9.971 0.519 1.00 88.12 99 GLU A CA 1
ATOM 793 C C . GLU A 1 99 ? -3.109 -10.302 1.789 1.00 88.12 99 GLU A C 1
ATOM 795 O O . GLU A 1 99 ? -4.272 -9.898 1.943 1.00 88.12 99 GLU A O 1
ATOM 800 N N . LEU A 1 100 ? -2.482 -10.995 2.744 1.00 87.56 100 LEU A N 1
ATOM 801 C CA . LEU A 1 100 ? -3.111 -11.334 4.018 1.00 87.56 100 LEU A CA 1
ATOM 802 C C . LEU A 1 100 ? -3.373 -10.074 4.850 1.00 87.56 100 LEU A C 1
ATOM 804 O O . LEU A 1 100 ? -4.457 -9.899 5.412 1.00 87.56 100 LEU A O 1
ATOM 808 N N . LEU A 1 101 ? -2.408 -9.154 4.873 1.00 90.12 101 LEU A N 1
ATOM 809 C CA . LEU A 1 101 ? -2.528 -7.869 5.548 1.00 90.12 101 LEU A CA 1
ATOM 810 C C . LEU A 1 101 ? -3.647 -7.012 4.941 1.00 90.12 101 LEU A C 1
ATOM 812 O O . LEU A 1 101 ? -4.424 -6.409 5.684 1.00 90.12 101 LEU A O 1
ATOM 816 N N . ALA A 1 102 ? -3.802 -7.007 3.616 1.00 91.06 102 ALA A N 1
ATOM 817 C CA . ALA A 1 102 ? -4.904 -6.327 2.942 1.00 91.06 102 ALA A CA 1
ATOM 818 C C . ALA A 1 102 ? -6.263 -6.918 3.325 1.00 91.06 102 ALA A C 1
ATOM 820 O O . ALA A 1 102 ? -7.227 -6.177 3.548 1.00 91.06 102 ALA A O 1
ATOM 821 N N . THR A 1 103 ? -6.339 -8.240 3.470 1.00 90.88 103 THR A N 1
ATOM 822 C CA . THR A 1 103 ? -7.539 -8.920 3.970 1.00 90.88 103 THR A CA 1
ATOM 823 C C . THR A 1 103 ? -7.850 -8.500 5.406 1.00 90.88 103 THR A C 1
ATOM 825 O O . THR A 1 103 ? -8.989 -8.130 5.700 1.00 90.88 103 THR A O 1
ATOM 828 N N . TYR A 1 104 ? -6.844 -8.428 6.284 1.00 90.38 104 TYR A N 1
ATOM 829 C CA . TYR A 1 104 ? -7.032 -7.891 7.632 1.00 90.38 104 TYR A CA 1
ATOM 830 C C . TYR A 1 104 ? -7.530 -6.448 7.620 1.00 90.38 104 TYR A C 1
ATOM 832 O O . TYR A 1 104 ? -8.481 -6.135 8.330 1.00 90.38 104 TYR A O 1
ATOM 840 N N . VAL A 1 105 ? -6.952 -5.571 6.796 1.00 92.56 105 VAL A N 1
ATOM 841 C CA . VAL A 1 105 ? -7.407 -4.178 6.671 1.00 92.56 105 VAL A CA 1
ATOM 842 C C . VAL A 1 105 ? -8.877 -4.114 6.250 1.00 92.56 105 VAL A C 1
ATOM 844 O O . VAL A 1 105 ? -9.635 -3.341 6.835 1.00 92.56 105 VAL A O 1
ATOM 847 N N . LYS A 1 106 ? -9.316 -4.942 5.293 1.00 92.81 106 LYS A N 1
ATOM 848 C CA . LYS A 1 106 ? -10.729 -5.018 4.874 1.00 92.81 106 LYS A CA 1
ATOM 849 C C . LYS A 1 106 ? -11.644 -5.440 6.025 1.00 92.81 106 LYS A C 1
ATOM 851 O O . LYS A 1 106 ? -12.659 -4.786 6.261 1.00 92.81 106 LYS A O 1
ATOM 856 N N . ILE A 1 107 ? -11.268 -6.483 6.766 1.00 91.75 107 ILE A N 1
ATOM 857 C CA . ILE A 1 107 ? -12.034 -6.968 7.923 1.00 91.75 107 ILE A CA 1
ATOM 858 C C . ILE A 1 107 ? -12.095 -5.889 9.011 1.00 91.75 107 ILE A C 1
ATOM 860 O O . ILE A 1 107 ? -13.176 -5.582 9.504 1.00 91.75 107 ILE A O 1
ATOM 864 N N . LEU A 1 108 ? -10.968 -5.257 9.350 1.00 91.75 108 LEU A N 1
ATOM 865 C CA . LEU A 1 108 ? -10.923 -4.197 10.359 1.00 91.75 108 LEU A CA 1
ATOM 866 C C . LEU A 1 108 ? -11.754 -2.975 9.935 1.00 91.75 108 LEU A C 1
ATOM 868 O O . LEU A 1 108 ? -12.503 -2.451 10.752 1.00 91.75 108 LEU A O 1
ATOM 872 N N . LYS A 1 109 ? -11.716 -2.553 8.663 1.00 91.94 109 LYS A N 1
ATOM 873 C CA . LYS A 1 109 ? -12.614 -1.497 8.149 1.00 91.94 109 LYS A CA 1
ATOM 874 C C . LYS A 1 109 ? -14.086 -1.887 8.293 1.00 91.94 109 LYS A C 1
ATOM 876 O O . LYS A 1 109 ? -14.897 -1.057 8.694 1.00 91.94 109 LYS A O 1
ATOM 881 N N . ALA A 1 110 ? -14.438 -3.137 7.989 1.00 90.69 110 ALA A N 1
ATOM 882 C CA . ALA A 1 110 ? -15.801 -3.635 8.153 1.00 90.69 110 ALA A CA 1
ATOM 883 C C . ALA A 1 110 ? -16.232 -3.667 9.631 1.00 90.69 110 ALA A C 1
ATOM 885 O O . ALA A 1 110 ? -17.363 -3.300 9.934 1.00 90.69 110 ALA A O 1
ATOM 886 N N . MET A 1 111 ? -15.332 -4.032 10.551 1.00 88.62 111 MET A N 1
ATOM 887 C CA . MET A 1 111 ? -15.583 -3.971 11.997 1.00 88.62 111 MET A CA 1
ATOM 888 C C . MET A 1 111 ? -15.758 -2.536 12.497 1.00 88.62 111 MET A C 1
ATOM 890 O O . MET A 1 111 ? -16.650 -2.277 13.298 1.00 88.62 111 MET A O 1
ATOM 894 N N . ASP A 1 112 ? -14.902 -1.610 12.057 1.00 87.94 112 ASP A N 1
ATOM 895 C CA . ASP A 1 112 ? -14.908 -0.223 12.532 1.00 87.94 112 ASP A CA 1
ATOM 896 C C . ASP A 1 112 ? -16.169 0.542 12.096 1.00 87.94 112 ASP A C 1
ATOM 898 O O . ASP A 1 112 ? -16.646 1.392 12.852 1.00 87.94 112 ASP A O 1
ATOM 902 N N . ASN A 1 113 ? -16.708 0.185 10.922 1.00 88.31 113 ASN A N 1
ATOM 903 C CA . ASN A 1 113 ? -17.912 0.753 10.305 1.00 88.31 113 ASN A CA 1
ATOM 904 C C . ASN A 1 113 ? -19.192 -0.077 10.534 1.00 88.31 113 ASN A C 1
ATOM 906 O O . ASN A 1 113 ? -20.197 0.196 9.885 1.00 88.31 113 ASN A O 1
ATOM 910 N N . GLU A 1 114 ? -19.154 -1.115 11.379 1.00 81.88 114 GLU A N 1
ATOM 911 C CA . GLU A 1 114 ? -20.305 -1.999 11.659 1.00 81.88 114 GLU A CA 1
ATOM 912 C C . GLU A 1 114 ? -20.964 -2.572 10.384 1.00 81.88 114 GLU A C 1
ATOM 914 O O . GLU A 1 114 ? -22.180 -2.721 10.275 1.00 81.88 114 GLU A O 1
ATOM 919 N N . SER A 1 115 ? -20.141 -2.902 9.386 1.00 87.06 115 SER A N 1
ATOM 920 C CA . SER A 1 115 ? -20.617 -3.360 8.084 1.00 87.06 115 SER A CA 1
ATOM 921 C C . SER A 1 115 ? -21.269 -4.749 8.176 1.00 87.06 115 SER A C 1
ATOM 923 O O . SER A 1 115 ? -20.642 -5.680 8.696 1.00 87.06 115 SER A O 1
ATOM 925 N N . PRO A 1 116 ? -22.454 -4.958 7.565 1.00 85.81 116 PRO A N 1
ATOM 926 C CA . PRO A 1 116 ? -23.111 -6.268 7.520 1.00 85.81 116 PRO A CA 1
ATOM 927 C C . PRO A 1 116 ? -22.331 -7.301 6.695 1.00 85.81 116 PRO A C 1
ATOM 929 O O . PRO A 1 116 ? -22.615 -8.491 6.775 1.00 85.81 116 PRO A O 1
ATOM 932 N N . ASN A 1 117 ? -21.326 -6.869 5.926 1.00 87.69 117 ASN A N 1
ATOM 933 C CA . ASN A 1 117 ? -20.462 -7.749 5.141 1.00 87.69 117 ASN A CA 1
ATOM 934 C C . ASN A 1 117 ? -19.371 -8.421 5.986 1.00 87.69 117 ASN A C 1
ATOM 936 O O . ASN A 1 117 ? -18.675 -9.307 5.490 1.00 87.69 117 ASN A O 1
ATOM 940 N N . LEU A 1 118 ? -19.202 -8.030 7.255 1.00 88.56 118 LEU A N 1
ATOM 941 C CA . LEU A 1 118 ? -18.169 -8.592 8.122 1.00 88.56 118 LEU A CA 1
ATOM 942 C C . LEU A 1 118 ? -18.220 -10.133 8.218 1.00 88.56 118 LEU A C 1
ATOM 944 O O . LEU A 1 118 ? -17.165 -10.749 8.064 1.00 88.56 118 LEU A O 1
ATOM 948 N N . PRO A 1 119 ? -19.383 -10.791 8.417 1.00 87.44 119 PRO A N 1
ATOM 949 C CA . PRO A 1 119 ? -19.449 -12.252 8.471 1.00 87.44 119 PRO A CA 1
ATOM 950 C C . PRO A 1 119 ? -19.014 -12.920 7.162 1.00 87.44 119 PRO A C 1
ATOM 952 O O . PRO A 1 119 ? -18.353 -13.956 7.195 1.00 87.44 119 PRO A O 1
ATOM 955 N N . MET A 1 120 ? -19.341 -12.315 6.014 1.00 89.31 120 MET A N 1
ATOM 956 C CA . MET A 1 120 ? -18.911 -12.801 4.700 1.00 89.31 120 MET A CA 1
ATOM 957 C C . MET A 1 120 ? -17.387 -12.717 4.561 1.00 89.31 120 MET A C 1
ATOM 959 O O . MET A 1 120 ? -16.759 -13.710 4.206 1.00 89.31 120 MET A O 1
ATOM 963 N N . LEU A 1 121 ? -16.790 -11.573 4.916 1.00 90.12 121 LEU A N 1
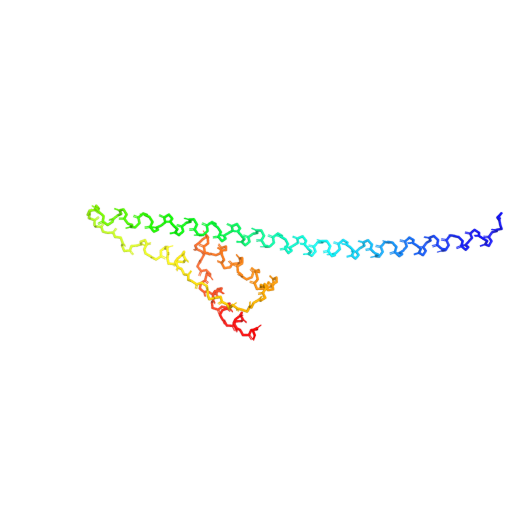ATOM 964 C CA . LEU A 1 121 ? -15.337 -11.373 4.875 1.00 90.12 121 LEU A CA 1
ATOM 965 C C . LEU A 1 121 ? -14.596 -12.334 5.812 1.00 90.12 121 LEU A C 1
ATOM 967 O O . LEU A 1 121 ? -13.555 -12.873 5.448 1.00 90.12 121 LEU A O 1
ATOM 971 N N . LEU A 1 122 ? -15.139 -12.581 7.008 1.00 87.81 122 LEU A N 1
ATOM 972 C CA . LEU A 1 122 ? -14.587 -13.567 7.939 1.00 87.81 122 LEU A CA 1
ATOM 973 C C . LEU A 1 122 ? -14.698 -14.989 7.387 1.00 87.81 122 LEU A C 1
ATOM 975 O O . LEU A 1 122 ? -13.744 -15.749 7.500 1.00 87.81 122 LEU A O 1
ATOM 979 N N . THR A 1 123 ? -15.829 -15.341 6.772 1.00 89.38 123 THR A N 1
ATOM 980 C CA . THR A 1 123 ? -16.025 -16.659 6.148 1.00 89.38 123 THR A CA 1
ATOM 981 C C . THR A 1 123 ? -15.018 -16.873 5.026 1.00 89.38 123 THR A C 1
ATOM 983 O O . THR A 1 123 ? -14.343 -17.897 4.993 1.00 89.38 123 THR A O 1
ATOM 986 N N . GLU A 1 124 ? -14.860 -15.886 4.145 1.00 87.69 124 GLU A N 1
ATOM 987 C CA . GLU A 1 124 ? -13.871 -15.933 3.073 1.00 87.69 124 GLU A CA 1
ATOM 988 C C . GLU A 1 124 ? -12.448 -16.067 3.625 1.00 87.69 124 GLU A C 1
ATOM 990 O O . GLU A 1 124 ? -11.691 -16.919 3.167 1.00 87.69 124 GLU A O 1
ATOM 995 N N . TYR A 1 125 ? -12.099 -15.281 4.645 1.00 87.81 125 TYR A N 1
ATOM 996 C CA . TYR A 1 125 ? -10.796 -15.356 5.299 1.00 87.81 125 TYR A CA 1
ATOM 997 C C . TYR A 1 125 ? -10.538 -16.724 5.940 1.00 87.81 125 TYR A C 1
ATOM 999 O O . TYR A 1 125 ? -9.447 -17.264 5.805 1.00 87.81 125 TYR A O 1
ATOM 1007 N N . ILE A 1 126 ? -11.528 -17.317 6.604 1.00 86.69 126 ILE A N 1
ATOM 1008 C CA . ILE A 1 126 ? -11.378 -18.639 7.224 1.00 86.69 126 ILE A CA 1
ATOM 1009 C C . ILE A 1 126 ? -11.207 -19.717 6.148 1.00 86.69 126 ILE A C 1
ATOM 1011 O O . ILE A 1 126 ? -10.360 -20.595 6.289 1.00 86.69 126 ILE A O 1
ATOM 1015 N N . LEU A 1 127 ? -11.981 -19.642 5.063 1.00 83.75 127 LEU A N 1
ATOM 1016 C CA . LEU A 1 127 ? -11.931 -20.624 3.981 1.00 83.75 127 LEU A CA 1
ATOM 1017 C C . LEU A 1 127 ? -10.685 -20.489 3.098 1.00 83.75 127 LEU A C 1
ATOM 1019 O O . LEU A 1 127 ? -10.228 -21.488 2.558 1.00 83.75 127 LEU A O 1
ATOM 1023 N N . LYS A 1 128 ? -10.145 -19.280 2.918 1.00 77.69 128 LYS A N 1
ATOM 1024 C CA . LYS A 1 128 ? -9.003 -19.030 2.024 1.00 77.69 128 LYS A CA 1
ATOM 1025 C C . LYS A 1 128 ? -7.703 -18.771 2.782 1.00 77.69 128 LYS A C 1
ATOM 1027 O O . LYS A 1 128 ? -6.685 -19.363 2.462 1.00 77.69 128 LYS A O 1
ATOM 1032 N N . GLY A 1 129 ? -7.728 -17.918 3.801 1.00 63.31 129 GLY A N 1
ATOM 1033 C CA . GLY A 1 129 ? -6.546 -17.454 4.537 1.00 63.31 129 GLY A CA 1
ATOM 1034 C C . GLY A 1 129 ? -5.940 -18.476 5.504 1.00 63.31 129 GLY A C 1
ATOM 1035 O O . GLY A 1 129 ? -4.737 -18.432 5.740 1.00 63.31 129 GLY A O 1
ATOM 1036 N N . CYS A 1 130 ? -6.720 -19.428 6.032 1.00 56.34 130 CYS A N 1
ATOM 1037 C CA . CYS A 1 130 ? -6.176 -20.522 6.854 1.00 56.34 130 CYS A CA 1
ATOM 1038 C C . CYS A 1 130 ? -5.588 -21.686 6.035 1.00 56.34 130 CYS A C 1
ATOM 1040 O O . CYS A 1 130 ? -4.907 -22.527 6.613 1.00 56.34 130 CYS A O 1
ATOM 1042 N N . LEU A 1 131 ? -5.852 -21.754 4.725 1.00 46.34 131 LEU A N 1
ATOM 1043 C CA . LEU A 1 131 ? -5.45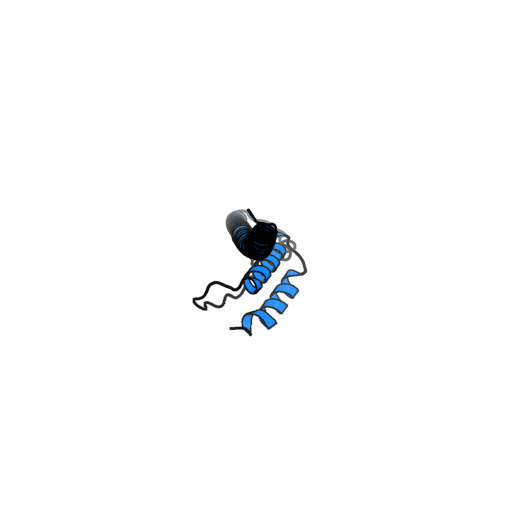9 -22.871 3.852 1.00 46.34 131 LEU A CA 1
ATOM 1044 C C . LEU A 1 131 ? -4.153 -22.632 3.073 1.00 46.34 131 LEU A C 1
ATOM 1046 O O . LEU A 1 131 ? -3.705 -23.529 2.368 1.00 46.34 131 LEU A O 1
ATOM 1050 N N . VAL A 1 132 ? -3.538 -21.451 3.208 1.00 45.19 132 VAL A N 1
ATOM 1051 C CA . VAL A 1 132 ? -2.263 -21.081 2.551 1.00 45.19 132 VAL A CA 1
ATOM 1052 C C . VAL A 1 132 ? -1.115 -20.982 3.575 1.00 45.19 132 VAL A C 1
ATOM 1054 O O . VAL A 1 132 ? -0.171 -20.218 3.398 1.00 45.19 132 VAL A O 1
ATOM 1057 N N . GLY A 1 133 ? -1.222 -21.713 4.689 1.00 43.84 133 GLY A N 1
ATOM 1058 C CA . GLY A 1 133 ? -0.156 -21.870 5.687 1.00 43.84 133 GLY A CA 1
ATOM 1059 C C . GLY A 1 133 ? 0.658 -23.131 5.455 1.00 43.84 133 GLY A C 1
ATOM 1060 O O . GLY A 1 133 ? 0.027 -24.164 5.141 1.00 43.84 133 GLY A O 1
#